Protein AF-A0A497R9N5-F1 (afdb_monomer_lite)

pLDDT: mean 84.47, std 16.68, range [28.91, 97.56]

Foldseek 3Di:
DPPPPPQPDDDVVNLVVLLVDAWDWDDPDPQEIETPALSNVSNCVSQFPDWDDDWEKEWEFDQDPPVRDGDQKTKIKTWIFTAHCPPPVDRDTGIYIYIAMGPPPRCRSVSVNSNVVSCVVVVHHYDYDYPVVVVVVVVPVPD

Structure (mmCIF, N/CA/C/O backbone):
data_AF-A0A497R9N5-F1
#
_entry.id   AF-A0A497R9N5-F1
#
loop_
_atom_site.group_PDB
_atom_site.id
_atom_site.type_symbol
_atom_site.label_atom_id
_atom_site.label_alt_id
_atom_site.label_comp_id
_atom_site.label_asym_id
_atom_site.label_entity_id
_atom_site.label_seq_id
_atom_site.pdbx_PDB_ins_code
_atom_site.Cartn_x
_atom_site.Cartn_y
_atom_site.Cartn_z
_atom_site.occupancy
_atom_site.B_iso_or_equiv
_atom_site.auth_seq_id
_atom_site.auth_comp_id
_atom_site.auth_asym_id
_atom_site.auth_atom_id
_atom_site.pdbx_PDB_model_num
ATOM 1 N N . MET A 1 1 ? 14.690 -12.138 -23.901 1.00 28.91 1 MET A N 1
ATOM 2 C CA . MET A 1 1 ? 15.086 -12.829 -22.662 1.00 28.91 1 MET A CA 1
ATOM 3 C C . MET A 1 1 ? 14.424 -12.076 -21.536 1.00 28.91 1 MET A C 1
ATOM 5 O O . MET A 1 1 ? 14.724 -10.904 -21.372 1.00 28.91 1 MET A O 1
ATOM 9 N N . VAL A 1 2 ? 13.439 -12.695 -20.888 1.00 30.77 2 VAL A N 1
ATOM 10 C CA . VAL A 1 2 ? 12.855 -12.171 -19.650 1.00 30.77 2 VAL A CA 1
ATOM 11 C C . VAL A 1 2 ? 13.970 -12.312 -18.623 1.00 30.77 2 VAL A C 1
ATOM 13 O O . VAL A 1 2 ? 14.415 -13.434 -18.394 1.00 30.77 2 VAL A O 1
ATOM 16 N N . GLY A 1 3 ? 14.530 -11.191 -18.168 1.00 32.88 3 GLY A N 1
ATOM 17 C CA . GLY A 1 3 ? 15.647 -11.198 -17.228 1.00 32.88 3 GLY A CA 1
ATOM 18 C C . GLY A 1 3 ? 15.284 -12.042 -16.014 1.00 32.88 3 GLY A C 1
ATOM 19 O O . GLY A 1 3 ? 14.171 -11.929 -15.501 1.00 32.88 3 GLY A O 1
ATOM 20 N N . GLU A 1 4 ? 16.196 -12.923 -15.612 1.00 31.70 4 GLU A N 1
ATOM 21 C CA . GLU A 1 4 ? 16.089 -13.671 -14.366 1.00 31.70 4 GLU A CA 1
ATOM 22 C C . GLU A 1 4 ? 15.926 -12.658 -13.232 1.00 31.70 4 GLU A C 1
ATOM 24 O O . GLU A 1 4 ? 16.861 -11.952 -12.858 1.00 31.70 4 GLU A O 1
ATOM 29 N N . VAL A 1 5 ? 14.697 -12.514 -12.739 1.00 42.09 5 VAL A N 1
ATOM 30 C CA . VAL A 1 5 ? 14.439 -11.766 -11.518 1.00 42.09 5 VAL A CA 1
ATOM 31 C C . VAL A 1 5 ? 14.960 -12.665 -10.409 1.00 42.09 5 VAL A C 1
ATOM 33 O O . VAL A 1 5 ? 14.312 -13.654 -10.070 1.00 42.09 5 VAL A O 1
ATOM 36 N N . GLU A 1 6 ? 16.148 -12.371 -9.880 1.00 42.03 6 GLU A N 1
ATOM 37 C CA . GLU A 1 6 ? 16.559 -12.933 -8.597 1.00 42.03 6 GLU A CA 1
ATOM 38 C C . GLU A 1 6 ? 15.441 -12.616 -7.603 1.00 42.03 6 GLU A C 1
ATOM 40 O O . GLU A 1 6 ? 15.167 -11.452 -7.290 1.00 42.03 6 GLU A O 1
ATOM 45 N N . TYR A 1 7 ? 14.728 -13.655 -7.171 1.00 50.06 7 TYR A N 1
ATOM 46 C CA . TYR A 1 7 ? 13.725 -13.536 -6.130 1.00 50.06 7 TYR A CA 1
ATOM 47 C C . TYR A 1 7 ? 14.462 -13.136 -4.859 1.00 50.06 7 TYR A C 1
ATOM 49 O O . TYR A 1 7 ? 15.023 -13.979 -4.158 1.00 50.06 7 TYR A O 1
ATOM 57 N N . ILE A 1 8 ? 14.502 -11.832 -4.582 1.00 64.19 8 ILE A N 1
ATOM 58 C CA . ILE A 1 8 ? 15.020 -11.337 -3.316 1.00 64.19 8 ILE A CA 1
ATOM 59 C C . ILE A 1 8 ? 14.174 -11.995 -2.229 1.00 64.19 8 ILE A C 1
ATOM 61 O O . ILE A 1 8 ? 12.961 -11.792 -2.158 1.00 64.19 8 ILE A O 1
ATOM 65 N N . THR A 1 9 ? 14.811 -12.845 -1.431 1.00 70.56 9 THR A N 1
ATOM 66 C CA . THR A 1 9 ? 14.130 -13.579 -0.370 1.00 70.56 9 THR A CA 1
ATOM 67 C C . THR A 1 9 ? 13.947 -12.633 0.806 1.00 70.56 9 THR A C 1
ATOM 69 O O . THR A 1 9 ? 14.923 -12.141 1.364 1.00 70.56 9 THR A O 1
ATOM 72 N N . VAL A 1 10 ? 12.693 -12.352 1.154 1.00 79.31 10 VAL A N 1
ATOM 73 C CA . VAL A 1 10 ? 12.337 -11.652 2.390 1.00 79.31 10 VAL A CA 1
ATOM 74 C C . VAL A 1 10 ? 12.041 -12.703 3.447 1.00 79.31 10 VAL A C 1
ATOM 76 O O . VAL A 1 10 ? 11.198 -13.579 3.228 1.00 79.31 10 VAL A O 1
ATOM 79 N N . HIS A 1 11 ? 12.737 -12.627 4.577 1.00 86.88 11 HIS A N 1
ATOM 80 C CA . HIS A 1 11 ? 12.540 -13.553 5.684 1.00 86.88 11 HIS A CA 1
ATOM 81 C C . HIS A 1 11 ? 11.350 -13.115 6.547 1.00 86.88 11 HIS A C 1
ATOM 83 O O . HIS A 1 11 ? 10.962 -11.945 6.562 1.00 86.88 11 HIS A O 1
ATOM 89 N N . GLU A 1 12 ? 10.737 -14.047 7.282 1.00 88.62 12 GLU A N 1
ATOM 90 C CA . GLU A 1 12 ? 9.627 -13.698 8.180 1.00 88.62 12 GLU A CA 1
ATOM 91 C C . GLU A 1 12 ? 10.065 -12.712 9.268 1.00 88.62 12 GLU A C 1
ATOM 93 O O . GLU A 1 12 ? 9.278 -11.865 9.689 1.00 88.62 12 GLU A O 1
ATOM 98 N N . GLU A 1 13 ? 11.322 -12.792 9.703 1.00 90.44 13 GLU A N 1
ATOM 99 C CA . GLU A 1 13 ? 11.927 -11.874 10.663 1.00 90.44 13 GLU A CA 1
ATOM 100 C C . GLU A 1 13 ? 11.867 -10.420 10.174 1.00 90.44 13 GLU A C 1
ATOM 102 O O . GLU A 1 13 ? 11.462 -9.548 10.944 1.00 90.44 13 GLU A O 1
ATOM 107 N N . ASP A 1 14 ? 12.147 -10.162 8.890 1.00 88.25 14 ASP A N 1
ATOM 108 C CA . ASP A 1 14 ? 12.064 -8.819 8.294 1.00 88.25 14 ASP A CA 1
ATOM 109 C C . ASP A 1 14 ? 10.639 -8.248 8.386 1.00 88.25 14 ASP A C 1
ATOM 111 O O . ASP A 1 14 ? 10.428 -7.058 8.655 1.00 88.25 14 ASP A O 1
ATOM 115 N N . VAL A 1 15 ? 9.636 -9.108 8.175 1.00 91.50 15 VAL A N 1
ATOM 116 C CA . VAL A 1 15 ? 8.221 -8.737 8.284 1.00 91.50 15 VAL A CA 1
ATOM 117 C C . VAL A 1 15 ? 7.846 -8.472 9.741 1.00 91.50 15 VAL A C 1
ATOM 119 O O . VAL A 1 15 ? 7.174 -7.482 10.035 1.00 91.50 15 VAL A O 1
ATOM 122 N N . ARG A 1 16 ? 8.304 -9.312 10.677 1.00 91.38 16 ARG A N 1
ATOM 123 C CA . ARG A 1 16 ? 8.050 -9.128 12.115 1.00 91.38 16 ARG A CA 1
ATOM 124 C C . ARG A 1 16 ? 8.665 -7.833 12.633 1.00 91.38 16 ARG A C 1
ATOM 126 O O . ARG A 1 16 ? 8.012 -7.109 13.384 1.00 91.38 16 ARG A O 1
ATOM 133 N N . GLU A 1 17 ? 9.878 -7.498 12.203 1.00 92.81 17 GLU A N 1
ATOM 134 C CA . GLU A 1 17 ? 10.498 -6.207 12.508 1.00 92.81 17 GLU A CA 1
ATOM 135 C C . GLU A 1 17 ? 9.656 -5.039 11.981 1.00 92.81 17 GLU A C 1
ATOM 137 O O . GLU A 1 17 ? 9.404 -4.070 12.707 1.00 92.81 17 GLU A O 1
ATOM 142 N N . ALA A 1 18 ? 9.151 -5.148 10.747 1.00 93.56 18 ALA A N 1
ATOM 143 C CA . ALA A 1 18 ? 8.255 -4.149 10.179 1.00 93.56 18 ALA A CA 1
ATOM 144 C C . ALA A 1 18 ? 6.951 -4.017 10.988 1.00 93.56 18 ALA A C 1
ATOM 146 O O . ALA A 1 18 ? 6.549 -2.898 11.295 1.00 93.56 18 ALA A O 1
ATOM 147 N N . PHE A 1 19 ? 6.326 -5.119 11.418 1.00 94.81 19 PHE A N 1
ATOM 148 C CA . PHE A 1 19 ? 5.119 -5.092 12.259 1.00 94.81 19 PHE A CA 1
ATOM 149 C C . PHE A 1 19 ? 5.326 -4.376 13.604 1.00 94.81 19 PHE A C 1
ATOM 151 O O . PHE A 1 19 ? 4.415 -3.713 14.120 1.00 94.81 19 PHE A O 1
ATOM 158 N N . MET A 1 20 ? 6.520 -4.487 14.192 1.00 93.50 20 MET A N 1
ATOM 159 C CA . MET A 1 20 ? 6.827 -3.870 15.486 1.00 93.50 20 MET A CA 1
ATOM 160 C C . MET A 1 20 ? 7.047 -2.358 15.387 1.00 93.50 20 MET A C 1
ATOM 162 O O . MET A 1 20 ? 6.624 -1.625 16.286 1.00 93.50 20 MET A O 1
ATOM 166 N N . ARG A 1 21 ? 7.642 -1.881 14.289 1.00 93.88 21 ARG A N 1
ATOM 167 C CA . ARG A 1 21 ? 7.982 -0.468 14.059 1.00 93.88 21 ARG A CA 1
ATOM 168 C C . ARG A 1 21 ? 6.764 0.457 14.169 1.00 93.88 21 ARG A C 1
ATOM 170 O O . ARG A 1 21 ? 5.669 0.063 13.796 1.00 93.88 21 ARG A O 1
ATOM 177 N N . MET A 1 22 ? 6.939 1.698 14.628 1.00 94.56 22 MET A N 1
ATOM 178 C CA . MET A 1 22 ? 5.899 2.734 14.521 1.00 94.56 22 MET A CA 1
ATOM 179 C C . MET A 1 22 ? 5.845 3.279 13.083 1.00 94.56 22 MET A C 1
ATOM 181 O O . MET A 1 22 ? 6.893 3.715 12.599 1.00 94.56 22 MET A O 1
ATOM 185 N N . PRO A 1 23 ? 4.692 3.254 12.392 1.00 95.75 23 PRO A N 1
ATOM 186 C CA . PRO A 1 23 ? 4.632 3.689 11.005 1.00 95.75 23 PRO A CA 1
ATOM 187 C C . PRO A 1 23 ? 4.644 5.213 10.894 1.00 95.75 23 PRO A C 1
ATOM 189 O O . PRO A 1 23 ? 4.015 5.917 11.686 1.00 95.75 23 PRO A O 1
ATOM 192 N N . GLU A 1 24 ? 5.294 5.717 9.849 1.00 95.19 24 GLU A N 1
ATOM 193 C CA . GLU A 1 24 ? 5.160 7.106 9.417 1.00 95.19 24 GLU A CA 1
ATOM 194 C C . GLU A 1 24 ? 4.250 7.211 8.186 1.00 95.19 24 GLU A C 1
ATOM 196 O O . GLU A 1 24 ? 4.609 6.798 7.078 1.00 95.19 24 GLU A O 1
ATOM 201 N N . VAL A 1 25 ? 3.074 7.815 8.375 1.00 94.56 25 VAL A N 1
ATOM 202 C CA . VAL A 1 25 ? 2.087 8.059 7.314 1.00 94.56 25 VAL A CA 1
ATOM 203 C C . VAL A 1 25 ? 1.821 9.551 7.139 1.00 94.56 25 VAL A C 1
ATOM 205 O O . VAL A 1 25 ? 1.765 10.314 8.102 1.00 94.56 25 VAL A O 1
ATOM 208 N N . ILE A 1 26 ? 1.658 9.981 5.892 1.00 94.88 26 ILE A N 1
A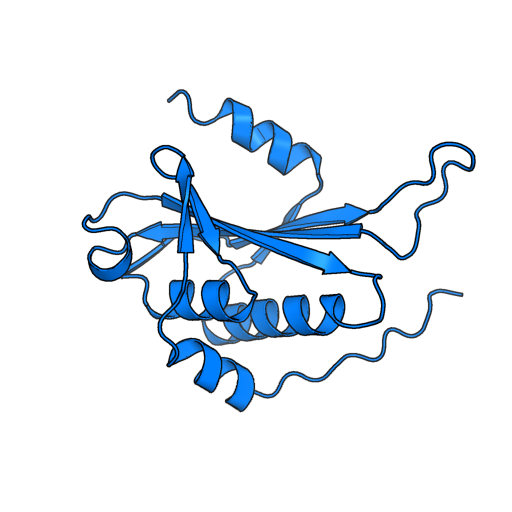TOM 209 C CA . ILE A 1 26 ? 1.398 11.372 5.515 1.00 94.88 26 ILE A CA 1
ATOM 210 C C . ILE A 1 26 ? -0.059 11.485 5.081 1.00 94.88 26 ILE A C 1
ATOM 212 O O . ILE A 1 26 ? -0.481 10.775 4.172 1.00 94.88 26 ILE A O 1
ATOM 216 N N . LYS A 1 27 ? -0.829 12.394 5.685 1.00 93.06 27 LYS A N 1
ATOM 217 C CA . LYS A 1 27 ? -2.178 12.718 5.203 1.00 93.06 27 LYS A CA 1
ATOM 218 C C . LYS A 1 27 ? -2.075 13.527 3.908 1.00 93.06 27 LYS A C 1
ATOM 220 O O . LYS A 1 27 ? -1.488 14.605 3.913 1.00 93.06 27 LYS A O 1
ATOM 225 N N . ILE A 1 28 ? -2.643 13.011 2.820 1.00 91.62 28 ILE A N 1
ATOM 226 C CA . ILE A 1 28 ? -2.620 13.644 1.486 1.00 91.62 28 ILE A CA 1
ATOM 227 C C . ILE A 1 28 ? -4.013 14.055 0.990 1.00 91.62 28 ILE A C 1
ATOM 229 O O . ILE A 1 28 ? -4.128 14.794 0.019 1.00 91.62 28 ILE A O 1
ATOM 233 N N . GLY A 1 29 ? -5.067 13.605 1.670 1.00 87.88 29 GLY A N 1
ATOM 234 C CA . GLY A 1 29 ? -6.461 13.928 1.373 1.00 87.88 29 GLY A CA 1
ATOM 235 C C . GLY A 1 29 ? -7.331 13.792 2.620 1.00 87.88 29 GLY A C 1
ATOM 236 O O . GLY A 1 29 ? -6.828 13.510 3.711 1.00 87.88 29 GLY A O 1
ATOM 237 N N . LYS A 1 30 ? -8.650 13.988 2.489 1.00 85.50 30 LYS A N 1
ATOM 238 C CA . LYS A 1 30 ? -9.576 13.947 3.637 1.00 85.50 30 LYS A CA 1
ATOM 239 C C . LYS A 1 30 ? -9.503 12.605 4.375 1.00 85.50 30 LYS A C 1
ATOM 241 O O . LYS A 1 30 ? -9.379 12.607 5.601 1.00 85.50 30 LYS A O 1
ATOM 246 N N . ARG A 1 31 ? -9.517 11.499 3.623 1.00 89.56 31 ARG A N 1
ATOM 247 C CA . ARG A 1 31 ? -9.467 10.107 4.105 1.00 89.56 31 ARG A CA 1
ATOM 248 C C . ARG A 1 31 ? -8.366 9.309 3.403 1.00 89.56 31 ARG A C 1
ATOM 250 O O . ARG A 1 31 ? -8.490 8.107 3.199 1.00 89.56 31 ARG A O 1
ATOM 257 N N . THR A 1 32 ? -7.283 9.988 3.043 1.00 92.19 32 THR A N 1
ATOM 258 C CA . THR A 1 32 ? -6.256 9.454 2.147 1.00 92.19 32 THR A CA 1
ATOM 259 C C . THR A 1 32 ? -4.887 9.687 2.767 1.00 92.19 32 THR A C 1
ATOM 261 O O . THR A 1 32 ? -4.517 10.827 3.071 1.00 92.19 32 THR A O 1
ATOM 264 N N . TYR A 1 33 ? -4.140 8.607 2.963 1.00 94.31 33 TYR A N 1
ATOM 265 C CA . TYR A 1 33 ? -2.838 8.596 3.617 1.00 94.31 33 TYR A CA 1
ATOM 266 C C . TYR A 1 33 ? -1.808 7.889 2.741 1.00 94.31 33 TYR A C 1
ATOM 268 O O . TYR A 1 33 ? -2.132 6.960 2.008 1.00 94.31 33 TYR A O 1
ATOM 276 N N . LEU A 1 34 ? -0.554 8.315 2.840 1.00 95.25 34 LEU A N 1
ATOM 277 C CA . LEU A 1 34 ? 0.583 7.743 2.130 1.00 95.25 34 LEU A CA 1
ATOM 278 C C . LEU A 1 34 ? 1.606 7.214 3.139 1.00 95.25 34 LEU A C 1
ATOM 280 O O . LEU A 1 34 ? 2.118 7.981 3.955 1.00 95.25 34 LEU A O 1
ATOM 284 N N . ALA A 1 35 ? 1.927 5.926 3.071 1.00 96.44 35 ALA A N 1
ATOM 285 C CA . ALA A 1 35 ? 3.065 5.344 3.769 1.00 96.44 35 ALA A CA 1
ATOM 286 C C . ALA A 1 35 ? 4.369 5.772 3.084 1.00 96.44 35 ALA A C 1
ATOM 288 O O . ALA A 1 35 ? 4.499 5.660 1.862 1.00 96.44 35 ALA A O 1
ATOM 289 N N . LYS A 1 36 ? 5.345 6.252 3.866 1.00 93.31 36 LYS A N 1
ATOM 290 C CA . LYS A 1 36 ? 6.629 6.721 3.318 1.00 93.31 36 LYS A CA 1
ATOM 291 C C . LYS A 1 36 ? 7.488 5.585 2.766 1.00 93.31 36 LYS A C 1
ATOM 293 O O . LYS A 1 36 ? 8.197 5.781 1.783 1.00 93.31 36 LYS A O 1
ATOM 298 N N . THR A 1 37 ? 7.438 4.415 3.397 1.00 94.06 37 THR A N 1
ATOM 299 C CA . THR A 1 37 ? 8.212 3.227 3.012 1.00 94.06 37 THR A CA 1
ATOM 300 C C . THR A 1 37 ? 7.340 1.971 2.997 1.00 94.06 37 THR A C 1
ATOM 302 O O . THR A 1 37 ? 6.260 1.945 3.591 1.00 94.06 37 THR A O 1
ATOM 305 N N . ALA A 1 38 ? 7.837 0.892 2.382 1.00 94.25 38 ALA A N 1
ATOM 306 C CA . ALA A 1 38 ? 7.180 -0.415 2.428 1.00 94.25 38 ALA A CA 1
ATOM 307 C C . ALA A 1 38 ? 6.975 -0.906 3.873 1.00 94.25 38 ALA A C 1
ATOM 309 O O . ALA A 1 38 ? 5.923 -1.444 4.211 1.00 94.25 38 ALA A O 1
ATOM 310 N N . ARG A 1 39 ? 7.949 -0.645 4.757 1.00 95.69 39 ARG A N 1
ATOM 311 C CA . ARG A 1 39 ? 7.855 -0.975 6.188 1.00 95.69 39 ARG A CA 1
ATOM 312 C C . ARG A 1 39 ? 6.757 -0.183 6.894 1.00 95.69 39 ARG A C 1
ATOM 314 O O . ARG A 1 39 ? 6.061 -0.753 7.725 1.00 95.69 39 ARG A O 1
ATOM 321 N N . ASP A 1 40 ? 6.571 1.094 6.557 1.00 96.94 40 ASP A N 1
ATOM 322 C CA . ASP A 1 40 ? 5.485 1.904 7.128 1.00 96.94 40 ASP A CA 1
ATOM 323 C C . ASP A 1 40 ? 4.115 1.393 6.679 1.00 96.94 40 ASP A C 1
ATOM 325 O O . ASP A 1 40 ? 3.180 1.366 7.478 1.00 96.94 40 ASP A O 1
ATOM 329 N N . PHE A 1 41 ? 3.996 0.933 5.429 1.00 97.31 41 PHE A N 1
ATOM 330 C CA . PHE A 1 41 ? 2.766 0.322 4.930 1.00 97.31 41 PHE A CA 1
ATOM 331 C C . PHE A 1 41 ? 2.443 -0.964 5.701 1.00 97.31 41 PHE A C 1
ATOM 333 O O . PHE A 1 41 ? 1.367 -1.084 6.280 1.00 97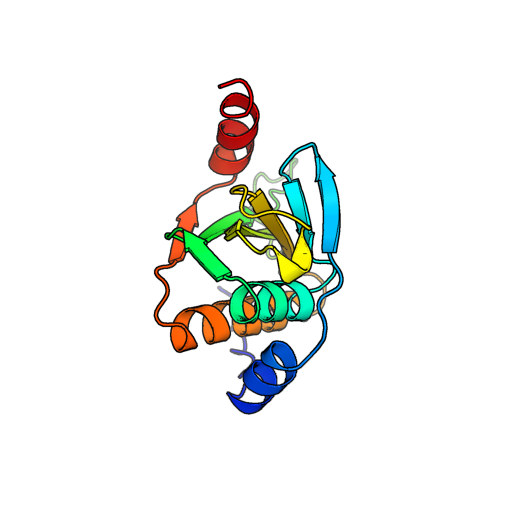.31 41 PHE A O 1
ATOM 340 N N . VAL A 1 42 ? 3.412 -1.880 5.788 1.00 97.44 42 VAL A N 1
ATOM 341 C CA . VAL A 1 42 ? 3.302 -3.154 6.519 1.00 97.44 42 VAL A CA 1
ATOM 342 C C . VAL A 1 42 ? 2.977 -2.939 8.000 1.00 97.44 42 VAL A C 1
ATOM 344 O O . VAL A 1 42 ? 2.055 -3.553 8.536 1.00 97.44 42 VAL A O 1
ATOM 347 N N . SER A 1 43 ? 3.691 -2.026 8.657 1.00 97.31 43 SER A N 1
ATOM 348 C CA . SER A 1 43 ? 3.440 -1.656 10.049 1.00 97.31 43 SER A CA 1
ATOM 349 C C . SER A 1 43 ? 2.030 -1.089 10.247 1.00 97.31 43 SER A C 1
ATOM 351 O O . SER A 1 43 ? 1.329 -1.455 11.192 1.00 97.31 43 SER A O 1
ATOM 353 N N . THR A 1 44 ? 1.580 -0.226 9.331 1.00 97.56 44 THR A N 1
ATOM 354 C CA . THR A 1 44 ? 0.232 0.353 9.384 1.00 97.56 44 THR A CA 1
ATOM 355 C C . THR A 1 44 ? -0.840 -0.728 9.289 1.00 97.56 44 THR A C 1
ATOM 357 O O . THR A 1 44 ? -1.799 -0.678 10.059 1.00 97.56 44 THR A O 1
ATOM 360 N N . LEU A 1 45 ? -0.675 -1.728 8.411 1.00 96.94 45 LEU A N 1
ATOM 361 C CA . LEU A 1 45 ? -1.589 -2.876 8.343 1.00 96.94 45 LEU A CA 1
ATOM 362 C C . LEU A 1 45 ? -1.657 -3.596 9.694 1.00 96.94 45 LEU A C 1
ATOM 364 O O . LEU A 1 45 ? -2.736 -3.720 10.268 1.00 96.94 45 LEU A O 1
ATOM 368 N N . ALA A 1 46 ? -0.508 -3.979 10.251 1.00 95.75 46 ALA A N 1
ATOM 369 C CA . ALA A 1 46 ? -0.441 -4.718 11.512 1.00 95.75 46 ALA A CA 1
ATOM 370 C C . ALA A 1 46 ? -1.016 -3.955 12.719 1.00 95.75 46 ALA A C 1
ATOM 372 O O . ALA A 1 46 ? -1.470 -4.570 13.682 1.00 95.75 46 ALA A O 1
ATOM 373 N N . LYS A 1 47 ? -0.994 -2.617 12.686 1.00 95.19 47 LYS A N 1
ATOM 374 C CA . LYS A 1 47 ? -1.512 -1.750 13.758 1.00 95.19 47 LYS A CA 1
ATOM 375 C C . LYS A 1 47 ? -2.899 -1.165 13.468 1.00 95.19 47 LYS A C 1
ATOM 377 O O . LYS A 1 47 ? -3.384 -0.319 14.227 1.00 95.19 47 LYS A O 1
ATOM 382 N N . SER A 1 48 ? -3.540 -1.571 12.377 1.00 95.12 48 SER A N 1
ATOM 383 C CA . SER A 1 48 ? -4.906 -1.150 12.067 1.00 95.12 48 SER A CA 1
ATOM 384 C C . SER A 1 48 ? -5.915 -1.899 12.932 1.00 95.12 48 SER A C 1
ATOM 386 O O . SER A 1 48 ? -5.743 -3.077 13.228 1.00 95.12 48 SER A O 1
ATOM 388 N N . ASN A 1 49 ? -6.994 -1.225 13.339 1.00 94.94 49 ASN A N 1
ATOM 389 C CA . ASN A 1 49 ? -8.087 -1.888 14.053 1.00 94.94 49 ASN A CA 1
ATOM 390 C C . ASN A 1 49 ? -8.897 -2.782 13.112 1.00 94.94 49 ASN A C 1
ATOM 392 O O . ASN A 1 49 ? -9.401 -3.827 13.517 1.00 94.94 49 ASN A O 1
ATOM 396 N N . THR A 1 50 ? -9.061 -2.355 11.862 1.00 95.88 50 THR A N 1
ATOM 397 C CA . THR A 1 50 ? -9.763 -3.119 10.834 1.00 95.88 50 THR A CA 1
ATOM 398 C C . THR A 1 50 ? -9.079 -2.902 9.497 1.00 95.88 50 THR A C 1
ATOM 400 O O . THR A 1 50 ? -8.709 -1.778 9.158 1.00 95.88 50 THR A O 1
ATOM 403 N N . ILE A 1 51 ? -8.940 -3.986 8.741 1.00 96.56 51 ILE A N 1
ATOM 404 C CA . ILE A 1 51 ? -8.505 -3.982 7.348 1.00 96.56 51 ILE A CA 1
ATOM 405 C C . ILE A 1 51 ? -9.694 -4.458 6.520 1.00 96.56 51 ILE A C 1
ATOM 407 O O . ILE A 1 51 ? -10.281 -5.497 6.813 1.00 96.56 51 ILE A O 1
ATOM 411 N N . PHE A 1 52 ? -10.075 -3.679 5.513 1.00 95.81 52 PHE A N 1
ATOM 412 C CA . PHE A 1 52 ? -11.192 -3.980 4.627 1.00 95.81 52 PHE A CA 1
ATOM 413 C C . PHE A 1 52 ? -10.641 -4.599 3.334 1.00 95.81 52 PHE A C 1
ATOM 415 O O . PHE A 1 52 ? -10.098 -3.855 2.512 1.00 95.81 52 PHE A O 1
ATOM 422 N N . PRO A 1 53 ? -10.747 -5.927 3.143 1.00 93.75 53 PRO A N 1
ATOM 423 C CA . PRO A 1 53 ? -10.233 -6.585 1.948 1.00 93.75 53 PRO A CA 1
ATOM 424 C C . PRO A 1 53 ? -11.022 -6.199 0.680 1.00 93.75 53 PRO A C 1
ATOM 426 O O . PRO A 1 53 ? -12.190 -5.805 0.779 1.00 93.75 53 PRO A O 1
ATOM 429 N N . PRO A 1 54 ? -10.421 -6.368 -0.513 1.00 95.44 54 PRO A N 1
ATOM 430 C CA . PRO A 1 54 ? -9.048 -6.829 -0.752 1.00 95.44 54 PRO A CA 1
ATOM 431 C C . PRO A 1 54 ? -8.002 -5.712 -0.608 1.00 95.44 54 PRO A C 1
ATOM 433 O O . PRO A 1 54 ? -8.331 -4.528 -0.619 1.00 95.44 54 PRO A O 1
ATOM 436 N N . ILE A 1 55 ? -6.727 -6.094 -0.507 1.00 96.19 55 ILE A N 1
ATOM 437 C CA . ILE A 1 55 ? -5.606 -5.175 -0.739 1.00 96.19 55 ILE A CA 1
ATOM 438 C C . ILE A 1 55 ? -5.371 -5.095 -2.248 1.00 96.19 55 ILE A C 1
ATOM 440 O O . ILE A 1 55 ? -5.241 -6.122 -2.913 1.00 96.19 55 ILE A O 1
ATOM 444 N N . TRP A 1 56 ? -5.297 -3.892 -2.812 1.00 95.62 56 TRP A N 1
ATOM 445 C CA . TRP A 1 56 ? -5.053 -3.733 -4.248 1.00 95.62 56 TRP A CA 1
ATOM 446 C C . TRP A 1 56 ? -3.570 -3.543 -4.534 1.00 95.62 56 TRP A C 1
ATOM 448 O O . TRP A 1 56 ? -2.925 -2.697 -3.917 1.00 95.62 56 TRP A O 1
ATOM 458 N N . LYS A 1 57 ? -3.056 -4.280 -5.523 1.00 94.25 57 LYS A N 1
ATOM 459 C CA . LYS A 1 57 ? -1.754 -4.048 -6.156 1.00 94.25 57 LYS A CA 1
ATOM 460 C C . LYS A 1 57 ? -1.978 -3.511 -7.563 1.00 94.25 57 LYS A C 1
ATOM 462 O O . LYS A 1 57 ? -2.462 -4.232 -8.432 1.00 94.25 57 LYS A O 1
ATOM 467 N N . VAL A 1 58 ? -1.603 -2.264 -7.814 1.00 91.81 58 VAL A N 1
ATOM 468 C CA . VAL A 1 58 ? -1.656 -1.672 -9.153 1.00 91.81 58 VAL A CA 1
ATOM 469 C C . VAL A 1 58 ? -0.270 -1.666 -9.769 1.00 91.81 58 VAL A C 1
ATOM 471 O O . VAL A 1 58 ? 0.648 -1.072 -9.208 1.00 91.81 58 VAL A O 1
ATOM 474 N N . VAL A 1 59 ? -0.127 -2.290 -10.937 1.00 87.56 59 VAL A N 1
ATOM 475 C CA . VAL A 1 59 ? 1.140 -2.335 -11.678 1.00 87.56 59 VAL A CA 1
ATOM 476 C C . VAL A 1 59 ? 1.068 -1.377 -12.861 1.00 87.56 59 VAL A C 1
ATOM 478 O O . VAL A 1 59 ? 0.182 -1.488 -13.710 1.00 87.56 59 VAL A O 1
ATOM 481 N N . ILE A 1 60 ? 2.016 -0.442 -12.930 1.00 87.69 60 ILE A N 1
ATOM 482 C CA . ILE A 1 60 ? 2.136 0.530 -14.020 1.00 87.69 60 ILE A CA 1
ATOM 483 C C . ILE A 1 60 ? 3.510 0.376 -14.671 1.00 87.69 60 ILE A C 1
ATOM 485 O O . ILE A 1 60 ? 4.497 0.892 -14.136 1.00 87.69 60 ILE A O 1
ATOM 489 N N . PRO A 1 61 ? 3.605 -0.340 -15.802 1.00 84.62 61 PRO A N 1
ATOM 490 C CA . PRO A 1 61 ? 4.841 -0.399 -16.564 1.00 84.62 61 PRO A CA 1
ATOM 491 C C . PRO A 1 61 ? 5.151 0.951 -17.197 1.00 84.62 61 PRO A C 1
ATOM 493 O O . PRO A 1 61 ? 4.257 1.670 -17.650 1.00 84.62 61 PRO A O 1
ATOM 496 N N . HIS A 1 62 ? 6.433 1.288 -17.274 1.00 84.25 62 HIS A N 1
ATOM 497 C CA . HIS A 1 62 ? 6.870 2.400 -18.095 1.00 84.25 62 HIS A CA 1
ATOM 498 C C . HIS A 1 62 ? 6.883 1.967 -19.563 1.00 84.25 62 HIS A C 1
ATOM 500 O O . HIS A 1 62 ? 7.503 0.969 -19.929 1.00 84.25 62 HIS A O 1
ATOM 506 N N . ILE A 1 63 ? 6.199 2.728 -20.414 1.00 85.00 63 ILE A N 1
ATOM 507 C CA . ILE A 1 63 ? 6.190 2.508 -21.859 1.00 85.00 63 ILE A CA 1
ATOM 508 C C . ILE A 1 63 ? 7.036 3.602 -22.491 1.00 85.00 63 ILE A C 1
ATOM 510 O O . ILE A 1 63 ? 6.753 4.789 -22.320 1.00 85.00 63 ILE A O 1
ATOM 514 N N . ASN A 1 64 ? 8.058 3.205 -23.247 1.00 85.31 64 ASN A N 1
ATOM 515 C CA . ASN A 1 64 ? 8.857 4.157 -24.000 1.00 85.31 64 ASN A CA 1
ATOM 516 C C . ASN A 1 64 ? 7.974 4.794 -25.101 1.00 85.31 64 ASN A C 1
ATOM 518 O O . ASN A 1 64 ? 7.429 4.069 -25.943 1.00 85.31 64 ASN A O 1
ATOM 522 N N . PRO A 1 65 ? 7.810 6.129 -25.122 1.00 89.00 65 PRO A N 1
ATOM 523 C CA . PRO A 1 65 ? 6.840 6.787 -25.995 1.00 89.00 65 PRO A CA 1
ATOM 524 C C . PRO A 1 65 ? 7.205 6.711 -27.482 1.00 89.00 65 PRO A C 1
ATOM 526 O O . PRO A 1 65 ? 6.295 6.733 -28.314 1.00 89.00 65 PRO A O 1
ATOM 529 N N . GLU A 1 66 ? 8.492 6.590 -27.812 1.00 93.06 66 GLU A N 1
ATOM 530 C CA . GLU A 1 66 ? 9.001 6.532 -29.187 1.00 93.06 66 GLU A CA 1
ATOM 531 C C . GLU A 1 66 ? 8.917 5.114 -29.750 1.00 93.06 66 GLU A C 1
ATOM 533 O O . GLU A 1 66 ? 8.394 4.891 -30.839 1.00 93.06 66 GLU A O 1
ATOM 538 N N . THR A 1 67 ? 9.389 4.132 -28.982 1.00 92.38 67 THR A N 1
ATOM 539 C CA . THR A 1 67 ? 9.487 2.735 -29.435 1.00 92.38 67 THR A CA 1
ATOM 540 C C . THR A 1 67 ? 8.234 1.912 -29.145 1.00 92.38 67 THR A C 1
ATOM 542 O O . THR A 1 67 ? 8.119 0.793 -29.641 1.00 92.38 67 THR A O 1
ATOM 545 N N . LYS A 1 68 ? 7.313 2.437 -28.322 1.00 89.44 68 LYS A N 1
ATOM 546 C CA . LYS A 1 68 ? 6.119 1.744 -27.801 1.00 89.44 68 LYS A CA 1
ATOM 547 C C . LYS A 1 68 ? 6.425 0.441 -27.055 1.00 89.44 68 LYS A C 1
ATOM 549 O O . LYS A 1 68 ? 5.531 -0.375 -26.847 1.00 89.44 68 LYS A O 1
ATOM 554 N N . LYS A 1 69 ? 7.676 0.235 -26.637 1.00 87.56 69 LYS A N 1
ATOM 555 C CA . LYS A 1 69 ? 8.091 -0.949 -25.882 1.00 87.56 69 LYS A CA 1
ATOM 556 C C . LYS A 1 69 ? 7.850 -0.749 -24.390 1.00 87.56 69 LYS A C 1
ATOM 558 O O . LYS A 1 69 ? 8.095 0.335 -23.856 1.00 87.56 69 LYS A O 1
ATOM 563 N N . ILE A 1 70 ? 7.392 -1.815 -23.737 1.00 82.25 70 ILE A N 1
ATOM 564 C CA . ILE A 1 70 ? 7.375 -1.919 -22.278 1.00 82.25 70 ILE A CA 1
ATOM 565 C C . ILE A 1 70 ? 8.827 -1.994 -21.811 1.00 82.25 70 ILE A C 1
ATOM 567 O O . ILE A 1 70 ? 9.607 -2.794 -22.327 1.00 82.25 70 ILE A O 1
ATOM 571 N N . MET A 1 71 ? 9.179 -1.117 -20.883 1.00 81.19 71 MET A N 1
ATOM 572 C CA . MET A 1 71 ? 10.496 -1.047 -20.271 1.00 81.19 71 MET A CA 1
ATOM 573 C C . MET A 1 71 ? 10.511 -1.901 -19.004 1.00 81.19 71 MET A C 1
ATOM 575 O O . MET A 1 71 ? 9.480 -2.072 -18.355 1.00 81.19 71 MET A O 1
ATOM 579 N N . ASP A 1 72 ? 11.694 -2.343 -18.588 1.00 74.19 72 ASP A N 1
ATOM 580 C CA . ASP A 1 72 ? 11.882 -3.108 -17.345 1.00 74.19 72 ASP A CA 1
ATOM 581 C C . ASP A 1 72 ? 11.765 -2.240 -16.075 1.00 74.19 72 ASP A C 1
ATOM 583 O O . ASP A 1 72 ? 12.174 -2.648 -14.990 1.00 74.19 72 ASP A O 1
ATOM 587 N N . ILE A 1 73 ? 11.215 -1.028 -16.203 1.00 78.81 73 ILE A N 1
ATOM 588 C CA . ILE A 1 73 ? 11.006 -0.069 -15.120 1.00 78.81 73 ILE A CA 1
ATOM 589 C C . ILE A 1 73 ? 9.523 0.284 -15.006 1.00 78.81 73 ILE A C 1
ATOM 591 O O . ILE A 1 73 ? 8.791 0.290 -15.996 1.00 78.81 73 ILE A O 1
ATOM 595 N N . GLY A 1 74 ? 9.073 0.627 -13.804 1.00 83.06 74 GLY A N 1
ATOM 596 C CA . GLY A 1 74 ? 7.687 1.010 -13.569 1.00 83.06 74 GLY A CA 1
ATOM 597 C C . GLY A 1 74 ? 7.393 1.337 -12.111 1.00 83.06 74 GLY A C 1
ATOM 598 O O . GLY A 1 74 ? 8.293 1.508 -11.287 1.00 83.06 74 GLY A O 1
ATOM 599 N N . ALA A 1 75 ? 6.107 1.437 -11.795 1.00 86.75 75 ALA A N 1
ATOM 600 C CA . ALA A 1 75 ? 5.618 1.686 -10.446 1.00 86.75 75 ALA A CA 1
ATOM 601 C C . ALA A 1 75 ? 4.638 0.596 -10.006 1.00 86.75 75 ALA A C 1
ATOM 603 O O . ALA A 1 75 ? 3.798 0.154 -10.791 1.00 86.75 75 ALA A O 1
ATOM 604 N N . ASN A 1 76 ? 4.736 0.214 -8.735 1.00 89.06 76 ASN A N 1
ATOM 605 C CA . ASN A 1 76 ? 3.751 -0.608 -8.046 1.00 89.06 76 ASN A CA 1
ATOM 606 C C . ASN A 1 76 ? 3.076 0.250 -6.981 1.00 89.06 76 ASN A C 1
ATOM 608 O O . ASN A 1 76 ? 3.753 0.892 -6.179 1.00 89.06 76 ASN A O 1
ATOM 612 N N . TYR A 1 77 ? 1.751 0.243 -6.953 1.00 92.25 77 TYR A N 1
ATOM 613 C CA . TYR A 1 77 ? 0.981 0.862 -5.885 1.00 92.25 77 TYR A CA 1
ATOM 614 C C . TYR A 1 77 ? 0.322 -0.228 -5.061 1.00 92.25 77 TYR A C 1
ATOM 616 O O . TYR A 1 77 ? -0.300 -1.124 -5.624 1.00 92.25 77 TYR A O 1
ATOM 624 N N . TYR A 1 78 ? 0.427 -0.121 -3.744 1.00 95.19 78 TYR A N 1
ATOM 625 C CA . TYR A 1 78 ? -0.349 -0.922 -2.809 1.00 95.19 78 TYR A CA 1
ATOM 626 C C . TYR A 1 78 ? -1.365 -0.018 -2.138 1.00 95.19 78 TYR A C 1
ATOM 628 O O . TYR A 1 78 ? -1.028 1.087 -1.707 1.00 95.19 78 TYR A O 1
ATOM 636 N N . ILE A 1 79 ? -2.612 -0.472 -2.092 1.00 96.19 79 ILE A N 1
ATOM 637 C CA . ILE A 1 79 ? -3.731 0.304 -1.571 1.00 96.19 79 ILE A CA 1
ATOM 638 C C . ILE A 1 79 ? -4.480 -0.574 -0.584 1.00 96.19 79 ILE A C 1
ATOM 640 O O . ILE A 1 79 ? -4.943 -1.658 -0.937 1.00 96.19 79 ILE A O 1
ATOM 644 N N . ALA A 1 80 ? -4.596 -0.098 0.647 1.00 97.12 80 ALA A N 1
ATOM 645 C CA . ALA A 1 80 ? -5.351 -0.752 1.699 1.00 97.12 80 ALA A CA 1
ATOM 646 C C . ALA A 1 80 ? -6.443 0.187 2.193 1.00 97.12 80 ALA A C 1
ATOM 648 O O . ALA A 1 80 ? -6.182 1.354 2.487 1.00 97.12 80 ALA A O 1
ATOM 649 N N . HIS A 1 81 ? -7.659 -0.326 2.334 1.00 96.19 81 HIS A N 1
ATOM 650 C CA . HIS A 1 81 ? -8.674 0.366 3.109 1.00 96.19 81 HIS A CA 1
ATOM 651 C C . HIS A 1 81 ? -8.612 -0.117 4.550 1.00 96.19 81 HIS A C 1
ATOM 653 O O . HIS A 1 81 ? -8.713 -1.315 4.805 1.00 96.19 81 HIS A O 1
ATOM 659 N N . ILE A 1 82 ? -8.467 0.809 5.491 1.00 96.69 82 ILE A N 1
ATOM 660 C CA . ILE A 1 82 ? -8.257 0.500 6.908 1.00 96.69 82 ILE A CA 1
ATOM 661 C C . ILE A 1 82 ? -9.005 1.486 7.801 1.00 96.69 82 ILE A C 1
ATOM 663 O O . ILE A 1 82 ? -9.400 2.561 7.356 1.00 96.69 82 ILE A O 1
ATOM 667 N N . SER A 1 83 ? -9.186 1.136 9.069 1.00 96.25 83 SER A N 1
ATOM 668 C CA . SER A 1 83 ? -9.556 2.084 10.122 1.00 96.25 83 SER A CA 1
ATOM 669 C C . SER A 1 83 ? -8.657 1.879 11.337 1.00 96.25 83 SER A C 1
ATOM 671 O O . SER A 1 83 ? -8.258 0.755 11.666 1.00 96.25 83 SER A O 1
ATOM 673 N N . SER A 1 84 ? -8.287 2.976 11.997 1.00 93.31 84 SER A N 1
ATOM 674 C CA . SER A 1 84 ? -7.458 2.920 13.197 1.00 93.31 84 SER A CA 1
ATOM 675 C C . SER A 1 84 ? -7.601 4.185 14.030 1.00 93.31 84 SER A C 1
ATOM 677 O O . SER A 1 84 ? -7.068 5.235 13.666 1.00 93.31 84 SER A O 1
ATOM 679 N N . LYS A 1 85 ? -8.223 4.063 15.208 1.00 90.31 85 LYS A N 1
ATOM 680 C CA . LYS A 1 85 ? -8.298 5.182 16.161 1.00 90.31 85 LYS A CA 1
ATOM 681 C C . LYS A 1 85 ? -6.915 5.586 16.648 1.00 90.31 85 LYS A C 1
ATOM 683 O O . LYS A 1 85 ? -6.672 6.757 16.920 1.00 90.31 85 LYS A O 1
ATOM 688 N N . TYR A 1 86 ? -6.013 4.615 16.745 1.00 88.38 86 TYR A N 1
ATOM 689 C CA . TYR A 1 86 ? -4.646 4.844 17.182 1.00 88.38 86 TYR A CA 1
ATOM 690 C C . TYR A 1 86 ? -3.830 5.638 16.153 1.00 88.38 86 TYR A C 1
ATOM 692 O O . TYR A 1 86 ? -3.128 6.569 16.532 1.00 88.38 86 TYR A O 1
ATOM 700 N N . LEU A 1 87 ? -3.940 5.299 14.864 1.00 90.75 87 LEU A N 1
ATOM 701 C CA . LEU A 1 87 ? -3.122 5.916 13.812 1.00 90.75 87 LEU A CA 1
ATOM 702 C C . LEU A 1 87 ? -3.752 7.179 13.210 1.00 90.75 87 LEU A C 1
ATOM 704 O O . LEU A 1 87 ? -3.023 8.075 12.790 1.00 90.75 87 LEU A O 1
ATOM 708 N N . PHE A 1 88 ? -5.085 7.266 13.166 1.00 89.94 88 PHE A N 1
ATOM 709 C CA . PHE A 1 88 ? -5.803 8.346 12.472 1.00 89.94 88 PHE A C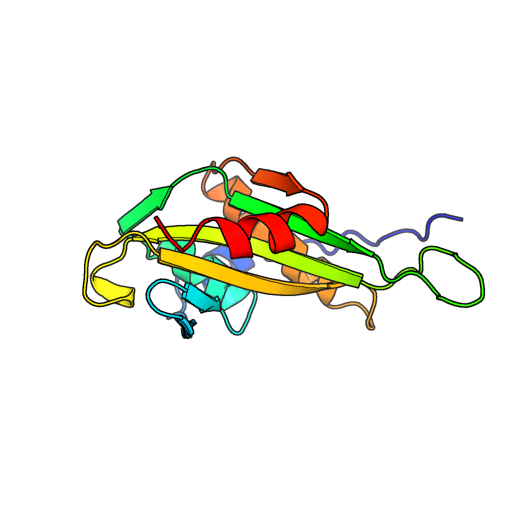A 1
ATOM 710 C C . PHE A 1 88 ? -6.663 9.215 13.395 1.00 89.94 88 PHE A C 1
ATOM 712 O O . PHE A 1 88 ? -7.189 10.233 12.953 1.00 89.94 88 PHE A O 1
ATOM 719 N N . GLY A 1 89 ? -6.774 8.862 14.680 1.00 86.06 89 GLY A N 1
ATOM 720 C CA . GLY A 1 89 ? -7.554 9.607 15.673 1.00 86.06 89 GLY A CA 1
ATOM 721 C C . GLY A 1 89 ? -9.052 9.282 15.689 1.00 86.06 89 GLY A C 1
ATOM 722 O O . GLY A 1 89 ? -9.750 9.716 16.606 1.00 86.06 89 GLY A O 1
ATOM 723 N N . ASP A 1 90 ? -9.547 8.483 14.739 1.00 88.94 90 ASP A N 1
ATOM 724 C CA . ASP A 1 90 ? -10.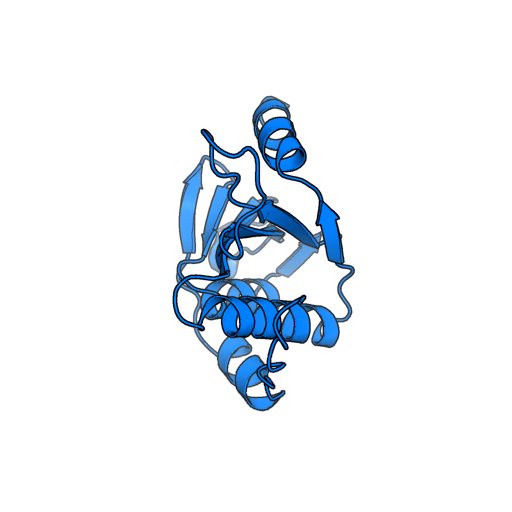945 8.056 14.629 1.00 88.94 90 ASP A CA 1
ATOM 725 C C . ASP A 1 90 ? -11.086 6.624 14.063 1.00 88.94 90 ASP A C 1
ATOM 727 O O . ASP A 1 90 ? -10.105 5.942 13.772 1.00 88.94 90 ASP A O 1
ATOM 731 N N . TYR A 1 91 ? -12.324 6.135 13.946 1.00 89.69 91 TYR A N 1
ATOM 732 C CA . TYR A 1 91 ? -12.629 4.834 13.334 1.00 89.69 91 TYR A CA 1
ATOM 733 C C . TYR A 1 91 ? -13.132 4.958 11.892 1.00 89.69 91 TYR A C 1
ATOM 735 O O . TYR A 1 91 ? -13.735 4.016 11.372 1.00 89.69 91 TYR A O 1
ATOM 743 N N . GLU A 1 92 ? -12.931 6.106 11.241 1.00 91.62 92 GLU A N 1
ATOM 744 C CA . GLU A 1 92 ? -13.354 6.252 9.857 1.00 91.62 92 GLU A CA 1
ATOM 745 C C . GLU A 1 92 ? -12.511 5.361 8.940 1.00 91.62 92 GLU A C 1
ATOM 747 O O . GLU A 1 92 ? -11.333 5.082 9.179 1.00 91.62 92 GLU A O 1
ATOM 752 N N . LYS A 1 93 ? -13.146 4.884 7.868 1.00 94.19 93 LYS A N 1
ATOM 753 C CA . LYS A 1 93 ? -12.458 4.150 6.811 1.00 94.19 93 LYS A CA 1
ATOM 754 C C . LYS A 1 93 ? -11.594 5.130 6.022 1.00 94.19 93 LYS A C 1
ATOM 756 O O . LYS A 1 93 ? -12.109 6.106 5.476 1.00 94.19 93 LYS A O 1
ATOM 761 N N . VAL A 1 94 ? -10.307 4.828 5.920 1.00 94.06 94 VAL A N 1
ATOM 762 C CA . VAL A 1 94 ? -9.326 5.596 5.151 1.00 94.06 94 VAL A CA 1
ATOM 763 C C . VAL A 1 94 ? -8.640 4.709 4.119 1.00 94.06 94 VAL A C 1
ATOM 765 O O . VAL A 1 94 ? -8.564 3.489 4.279 1.00 94.06 94 VAL A O 1
ATOM 768 N N . ALA A 1 95 ? -8.128 5.328 3.063 1.00 94.69 95 ALA A N 1
ATOM 769 C CA . ALA A 1 95 ? -7.277 4.695 2.074 1.00 94.69 95 ALA A CA 1
ATOM 770 C C . ALA A 1 95 ? -5.806 4.979 2.387 1.00 94.69 95 ALA A C 1
ATOM 772 O O . ALA A 1 95 ? -5.371 6.132 2.415 1.00 94.69 95 ALA A O 1
ATOM 773 N N . LEU A 1 96 ? -5.042 3.916 2.620 1.00 96.31 96 LEU A N 1
ATOM 774 C CA . LEU A 1 96 ? -3.596 3.942 2.763 1.00 96.31 96 LEU A CA 1
ATOM 775 C C . LEU A 1 96 ? -2.956 3.526 1.444 1.00 96.31 96 LEU A C 1
ATOM 777 O O . LEU A 1 96 ? -3.189 2.422 0.958 1.00 96.31 96 LEU A O 1
ATOM 781 N N . TYR A 1 97 ? -2.101 4.388 0.916 1.00 95.75 97 TYR A N 1
ATOM 782 C CA . TYR A 1 97 ? -1.321 4.149 -0.284 1.00 95.75 97 TYR A CA 1
ATOM 783 C C . TYR A 1 97 ? 0.138 3.900 0.078 1.00 95.75 9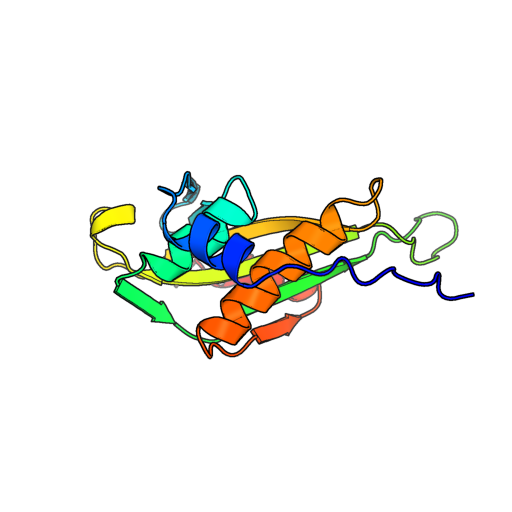7 TYR A C 1
ATOM 785 O O . TYR A 1 97 ? 0.693 4.537 0.972 1.00 95.75 97 TYR A O 1
ATOM 793 N N . TYR A 1 98 ? 0.789 3.035 -0.681 1.00 95.19 98 TYR A N 1
ATOM 794 C CA . TYR A 1 98 ? 2.237 2.997 -0.814 1.00 95.19 98 TYR A CA 1
ATOM 795 C C . TYR A 1 98 ? 2.591 2.917 -2.295 1.00 95.19 98 TYR A C 1
ATOM 797 O O . TYR A 1 98 ? 1.928 2.214 -3.056 1.00 95.19 98 TYR A O 1
ATOM 805 N N . ARG A 1 99 ? 3.633 3.641 -2.706 1.00 90.81 99 ARG A N 1
ATOM 806 C CA . ARG A 1 99 ? 4.160 3.621 -4.073 1.00 90.81 99 ARG A CA 1
ATOM 807 C C . ARG A 1 99 ? 5.596 3.113 -4.041 1.00 90.81 99 ARG A C 1
ATOM 809 O O . ARG A 1 99 ? 6.488 3.847 -3.630 1.00 90.81 99 ARG A O 1
ATOM 816 N N . GLY A 1 100 ? 5.801 1.897 -4.529 1.00 86.00 100 GLY A N 1
ATOM 817 C CA . GLY A 1 100 ? 7.117 1.356 -4.849 1.00 86.00 100 GLY A CA 1
ATOM 818 C C . GLY A 1 100 ? 7.467 1.578 -6.322 1.00 86.00 100 GLY A C 1
ATOM 819 O O . GLY A 1 100 ? 6.600 1.831 -7.166 1.00 86.00 100 GLY A O 1
ATOM 820 N N . THR A 1 101 ? 8.746 1.457 -6.657 1.00 74.88 101 THR A N 1
ATOM 821 C CA . THR A 1 101 ? 9.241 1.514 -8.043 1.00 74.88 101 THR A CA 1
ATOM 822 C C . THR A 1 101 ? 9.988 0.237 -8.367 1.00 74.88 101 THR A C 1
ATOM 824 O O . THR A 1 101 ? 10.943 -0.062 -7.664 1.00 74.88 101 THR A O 1
ATOM 827 N N . TYR A 1 102 ? 9.628 -0.489 -9.426 1.00 68.25 102 TYR A N 1
ATOM 828 C CA . TYR A 1 102 ? 10.422 -1.631 -9.899 1.00 68.25 102 TYR A CA 1
ATOM 829 C C . TYR A 1 102 ? 11.327 -1.213 -11.066 1.00 68.25 102 TYR A C 1
ATOM 831 O O . TYR A 1 102 ? 10.995 -0.295 -11.815 1.00 68.25 102 TYR A O 1
ATOM 839 N N . GLY A 1 103 ? 12.502 -1.839 -11.180 1.00 56.16 103 GLY A N 1
ATOM 840 C CA . GLY A 1 103 ? 13.458 -1.604 -12.273 1.00 56.16 103 GLY A CA 1
ATOM 841 C C . GLY A 1 103 ? 14.479 -0.470 -12.093 1.00 56.16 103 GLY A C 1
ATOM 842 O O . GLY A 1 103 ? 15.437 -0.399 -12.858 1.00 56.16 103 GLY A O 1
ATOM 843 N N . TYR A 1 104 ? 14.359 0.383 -11.068 1.00 50.69 104 TYR A N 1
ATOM 844 C CA . TYR A 1 104 ? 15.420 1.331 -10.685 1.00 50.69 104 TYR A CA 1
ATOM 845 C C . TYR A 1 104 ? 16.430 0.641 -9.750 1.00 50.69 104 TYR A C 1
ATOM 847 O O . TYR A 1 104 ? 16.281 0.672 -8.533 1.00 50.69 104 TYR A O 1
ATOM 855 N N . GLY A 1 105 ? 17.444 -0.030 -10.306 1.00 46.62 105 GLY A N 1
ATOM 856 C CA . GLY A 1 105 ? 18.642 -0.423 -9.543 1.00 46.62 105 GLY A CA 1
ATOM 857 C C . GLY A 1 105 ? 18.459 -1.435 -8.397 1.00 46.62 105 GLY A C 1
ATOM 858 O O . GLY A 1 105 ? 19.324 -1.505 -7.532 1.00 46.62 105 GLY A O 1
ATOM 859 N N . GLY A 1 106 ? 17.376 -2.224 -8.379 1.00 45.94 106 GLY A N 1
ATOM 860 C CA . GLY A 1 106 ? 17.278 -3.445 -7.560 1.00 45.94 106 GLY A CA 1
ATOM 861 C C . GLY A 1 106 ? 16.456 -3.392 -6.260 1.00 45.94 106 GLY A C 1
ATOM 862 O O . GLY A 1 106 ? 16.238 -4.447 -5.674 1.00 45.94 106 GLY A O 1
ATOM 863 N N . SER A 1 107 ? 15.928 -2.246 -5.804 1.00 55.06 107 SER A N 1
ATOM 864 C CA . SER A 1 107 ? 15.189 -2.191 -4.516 1.00 55.06 107 SER A CA 1
ATOM 865 C C . SER A 1 107 ? 13.682 -2.472 -4.609 1.00 55.06 107 SER A C 1
ATOM 867 O O . SER A 1 107 ? 13.091 -2.983 -3.660 1.00 55.06 107 SER A O 1
ATOM 869 N N . GLY A 1 108 ? 13.047 -2.195 -5.752 1.00 62.25 108 GLY A N 1
ATOM 870 C CA . GLY A 1 108 ? 11.595 -2.354 -5.926 1.00 62.25 108 GLY A CA 1
ATOM 871 C C . GLY A 1 108 ? 11.062 -3.766 -5.752 1.00 62.25 108 GLY A C 1
ATOM 872 O O . GLY A 1 108 ? 9.930 -3.961 -5.298 1.00 62.25 108 GLY A O 1
ATOM 873 N N . CYS A 1 109 ? 11.885 -4.750 -6.115 1.00 71.88 109 CYS A N 1
ATOM 874 C CA . CYS A 1 109 ? 11.567 -6.160 -5.936 1.00 71.88 109 CYS A CA 1
ATOM 875 C C . CYS A 1 109 ? 11.523 -6.515 -4.446 1.00 71.88 109 CYS A C 1
ATOM 877 O O . CYS A 1 109 ? 10.591 -7.191 -4.027 1.00 71.88 109 CYS A O 1
ATOM 879 N N . TYR A 1 110 ? 12.453 -5.989 -3.638 1.00 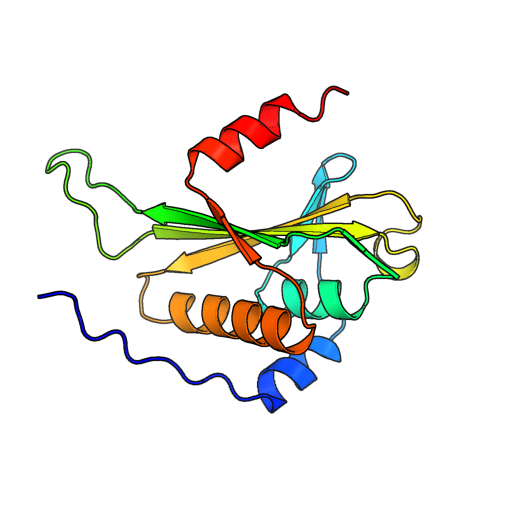81.38 110 TYR A N 1
ATOM 880 C CA . TYR A 1 110 ? 12.474 -6.211 -2.189 1.00 81.38 110 TYR A CA 1
ATOM 881 C C . TYR A 1 110 ? 11.287 -5.540 -1.492 1.00 81.38 110 TYR A C 1
ATOM 883 O O . TYR A 1 110 ? 10.613 -6.168 -0.685 1.00 81.38 110 TYR A O 1
ATOM 891 N N . GLU A 1 111 ? 10.989 -4.281 -1.822 1.00 88.50 111 GLU A N 1
ATOM 892 C CA . GLU A 1 111 ? 9.856 -3.555 -1.230 1.00 88.50 111 GLU A CA 1
ATOM 893 C C . GLU A 1 111 ? 8.515 -4.244 -1.518 1.00 88.50 111 GLU A C 1
ATOM 895 O O . GLU A 1 111 ? 7.692 -4.409 -0.617 1.00 88.50 111 GLU A O 1
ATOM 900 N N . SER A 1 112 ? 8.323 -4.685 -2.765 1.00 88.31 112 SER A N 1
ATOM 901 C CA . SER A 1 112 ? 7.134 -5.436 -3.181 1.00 88.31 112 SER A CA 1
ATOM 902 C C . SER A 1 112 ? 7.068 -6.799 -2.483 1.00 88.31 112 SER A C 1
ATOM 904 O O . SER A 1 112 ? 6.020 -7.158 -1.953 1.00 88.31 112 SER A O 1
ATOM 906 N N . ALA A 1 113 ? 8.191 -7.525 -2.416 1.00 88.88 113 ALA A N 1
ATOM 907 C CA . ALA A 1 113 ? 8.277 -8.816 -1.737 1.00 88.88 113 ALA A CA 1
ATOM 908 C C . ALA A 1 113 ? 7.976 -8.702 -0.236 1.00 88.88 113 ALA A C 1
ATOM 910 O O . ALA A 1 113 ? 7.265 -9.544 0.304 1.00 88.88 113 ALA A O 1
ATOM 911 N N . LEU A 1 114 ? 8.445 -7.641 0.431 1.00 92.75 114 LEU A N 1
ATOM 912 C CA . LEU A 1 114 ? 8.170 -7.398 1.847 1.00 92.75 114 LEU A CA 1
ATOM 913 C C . LEU A 1 114 ? 6.676 -7.189 2.101 1.00 92.75 114 LEU A C 1
ATOM 915 O O . LEU A 1 114 ? 6.118 -7.780 3.025 1.00 92.75 114 LEU A O 1
ATOM 919 N N . ILE A 1 115 ? 6.024 -6.365 1.279 1.00 95.06 115 ILE A N 1
ATOM 920 C CA . ILE A 1 115 ? 4.588 -6.103 1.408 1.00 95.06 115 ILE A CA 1
ATOM 921 C C . ILE A 1 115 ? 3.780 -7.364 1.105 1.00 95.06 115 ILE A C 1
ATOM 923 O O . ILE A 1 115 ? 2.875 -7.701 1.861 1.00 95.06 115 ILE A O 1
ATOM 927 N N . GLU A 1 116 ? 4.107 -8.077 0.029 1.00 94.00 116 GLU A N 1
ATOM 928 C CA . GLU A 1 116 ? 3.385 -9.288 -0.370 1.00 94.00 116 GLU A CA 1
ATOM 929 C C . GLU A 1 116 ? 3.545 -10.411 0.654 1.00 94.00 116 GLU A C 1
ATOM 931 O O . GLU A 1 116 ? 2.551 -11.040 1.013 1.00 94.00 116 GLU A O 1
ATOM 936 N N . LYS A 1 117 ? 4.750 -10.589 1.213 1.00 94.25 117 LYS A N 1
ATOM 937 C CA . LYS A 1 117 ? 4.987 -11.539 2.304 1.00 94.25 117 LYS A CA 1
ATOM 938 C C . LYS A 1 117 ? 4.198 -11.169 3.559 1.00 94.25 117 LYS A C 1
ATOM 940 O O . LYS A 1 117 ? 3.639 -12.042 4.213 1.00 94.25 117 LYS A O 1
ATOM 945 N N . ALA A 1 118 ? 4.109 -9.881 3.891 1.00 95.94 118 ALA A N 1
ATOM 946 C CA . ALA A 1 118 ? 3.308 -9.422 5.021 1.00 95.94 118 ALA A CA 1
ATOM 947 C C . ALA A 1 118 ? 1.804 -9.651 4.819 1.00 95.94 118 ALA A C 1
ATOM 949 O O . ALA A 1 118 ? 1.123 -10.069 5.749 1.00 95.94 118 ALA A O 1
ATOM 950 N N . ILE A 1 119 ? 1.290 -9.396 3.615 1.00 95.62 119 ILE A N 1
ATOM 951 C CA . ILE A 1 119 ? -0.114 -9.642 3.256 1.00 95.62 119 ILE A CA 1
ATOM 952 C C . ILE A 1 119 ? -0.433 -11.141 3.338 1.00 95.62 119 ILE A C 1
ATOM 954 O O . ILE A 1 119 ? -1.469 -11.500 3.895 1.00 95.62 119 ILE A O 1
ATOM 958 N N . GLU A 1 120 ? 0.470 -11.999 2.849 1.00 94.50 120 GLU A N 1
ATOM 959 C CA . GLU A 1 120 ? 0.369 -13.460 2.966 1.00 94.50 120 GLU A CA 1
ATOM 960 C C . GLU A 1 120 ? 0.305 -13.901 4.436 1.00 94.50 120 GLU A C 1
ATOM 962 O O . GLU A 1 120 ? -0.607 -14.630 4.815 1.00 94.50 120 GLU A O 1
ATOM 967 N N . LEU A 1 121 ? 1.221 -13.412 5.281 1.00 94.62 121 LEU A N 1
ATOM 968 C CA . LEU A 1 121 ? 1.262 -13.742 6.713 1.00 94.62 121 LEU A CA 1
ATOM 969 C C . LEU A 1 121 ? 0.041 -13.240 7.496 1.00 94.62 121 LEU A C 1
ATOM 971 O O . LEU A 1 121 ? -0.295 -13.805 8.532 1.00 94.62 121 LEU A O 1
ATOM 975 N N . LEU A 1 122 ? -0.610 -12.175 7.023 1.00 94.25 122 LEU A N 1
ATOM 976 C CA . LEU A 1 122 ? -1.865 -11.665 7.582 1.00 94.25 122 LEU A CA 1
ATOM 977 C C . LEU A 1 122 ? -3.104 -12.371 7.006 1.00 94.25 122 LEU A C 1
ATOM 979 O O . LEU A 1 122 ? -4.220 -11.996 7.360 1.00 94.25 122 LEU A O 1
ATOM 983 N N . GLU A 1 123 ? -2.919 -13.351 6.114 1.00 95.81 123 GLU A N 1
ATOM 984 C CA . GLU A 1 123 ? -3.985 -14.083 5.419 1.00 95.81 123 GLU A CA 1
ATOM 985 C C . GLU A 1 123 ? -4.967 -13.153 4.675 1.00 95.81 123 GLU A C 1
ATOM 987 O O . GLU A 1 123 ? -6.165 -13.420 4.557 1.00 95.81 123 GLU A O 1
ATOM 992 N N . LEU A 1 124 ? -4.461 -12.026 4.162 1.00 95.19 124 LEU A N 1
ATOM 993 C CA . LEU A 1 124 ? -5.262 -11.023 3.465 1.00 95.19 124 LEU A CA 1
ATOM 994 C C . LEU A 1 124 ? -5.278 -11.287 1.951 1.00 95.19 124 LEU A C 1
ATOM 996 O O . LEU A 1 124 ? -4.229 -11.526 1.352 1.00 95.19 124 LEU A O 1
ATOM 1000 N N . PRO A 1 125 ? -6.438 -11.179 1.279 1.00 96.19 125 PRO A N 1
ATOM 1001 C CA . PRO A 1 125 ? -6.494 -11.320 -0.170 1.00 96.19 125 PRO A CA 1
ATOM 1002 C C . PRO A 1 125 ? -5.881 -10.099 -0.868 1.00 96.19 125 PRO A C 1
ATOM 1004 O O . PRO A 1 125 ? -6.174 -8.951 -0.512 1.00 96.19 125 PRO A O 1
ATOM 1007 N N . ILE A 1 126 ? -5.081 -10.356 -1.908 1.00 94.75 126 ILE A N 1
ATOM 1008 C CA . ILE A 1 126 ? -4.503 -9.335 -2.787 1.00 94.75 126 ILE A CA 1
ATOM 1009 C C . ILE A 1 126 ? -5.077 -9.439 -4.199 1.00 94.75 126 ILE A C 1
ATOM 1011 O O . ILE A 1 126 ? -5.121 -10.514 -4.796 1.00 94.75 126 ILE A O 1
ATOM 1015 N N . GLU A 1 127 ? -5.496 -8.307 -4.757 1.00 94.88 127 GLU A N 1
ATOM 1016 C CA . GLU A 1 127 ? -6.000 -8.221 -6.125 1.00 94.88 127 GLU A CA 1
ATOM 1017 C C . GLU A 1 127 ? -5.102 -7.343 -6.989 1.00 94.88 127 GLU A C 1
ATOM 1019 O O . GLU A 1 127 ? -4.869 -6.170 -6.691 1.00 94.88 127 GLU A O 1
ATOM 1024 N N . VAL A 1 128 ? -4.637 -7.900 -8.108 1.00 91.81 128 VAL A N 1
ATOM 1025 C CA . VAL A 1 128 ? -3.820 -7.165 -9.078 1.00 91.81 128 VAL A CA 1
ATOM 1026 C C . VAL A 1 128 ? -4.717 -6.397 -10.054 1.00 91.81 128 VAL A C 1
ATOM 1028 O O . VAL A 1 128 ? -5.720 -6.923 -10.552 1.00 91.81 128 VAL A O 1
ATOM 1031 N N . ARG A 1 129 ? -4.366 -5.137 -10.323 1.00 91.06 129 ARG A N 1
ATOM 1032 C CA . ARG A 1 129 ? -5.079 -4.213 -11.218 1.00 91.06 129 ARG A CA 1
ATOM 1033 C C . ARG A 1 129 ? -4.101 -3.445 -12.120 1.00 91.06 129 ARG A C 1
ATOM 1035 O O . ARG A 1 129 ? -2.910 -3.347 -11.822 1.00 91.06 129 ARG A O 1
ATOM 1042 N N . SER A 1 130 ? -4.607 -2.899 -13.226 1.00 86.31 130 SER A N 1
ATOM 1043 C CA . SER A 1 130 ? -3.864 -2.002 -14.124 1.00 86.31 130 SER A CA 1
ATOM 1044 C C . SER A 1 130 ? -3.967 -0.540 -13.674 1.00 86.31 130 SER A C 1
ATOM 1046 O O . SER A 1 130 ? -4.775 -0.201 -12.806 1.00 86.31 130 SER A O 1
ATOM 1048 N N . GLY A 1 131 ? -3.170 0.341 -14.289 1.00 83.44 131 GLY A N 1
ATOM 1049 C CA . GLY A 1 131 ? -3.164 1.781 -14.000 1.00 83.44 131 GLY A CA 1
ATOM 1050 C C . GLY A 1 131 ? -4.534 2.468 -14.093 1.00 83.44 131 GLY A C 1
ATOM 1051 O O . GLY A 1 131 ? -4.776 3.408 -13.339 1.00 83.44 131 GLY A O 1
ATOM 1052 N N . ASP A 1 132 ? -5.454 1.963 -14.921 1.00 84.75 132 ASP A N 1
ATOM 1053 C CA . ASP A 1 132 ? -6.824 2.492 -15.046 1.00 84.75 132 ASP A CA 1
ATOM 1054 C C . ASP A 1 132 ? -7.586 2.462 -13.717 1.00 84.75 132 ASP A C 1
ATOM 1056 O O . ASP A 1 132 ? -8.442 3.308 -13.461 1.00 84.75 132 ASP A O 1
ATOM 1060 N N . TYR A 1 133 ? -7.238 1.528 -12.828 1.00 85.06 133 TYR A N 1
ATOM 1061 C CA . TYR A 1 133 ? -7.832 1.456 -11.500 1.00 85.06 133 TYR A CA 1
ATOM 1062 C C . TYR A 1 133 ? -7.516 2.694 -10.652 1.00 85.06 133 TYR A C 1
ATOM 1064 O O . TYR A 1 133 ? -8.394 3.180 -9.949 1.00 85.06 133 TYR A O 1
ATOM 1072 N N . LEU A 1 134 ? -6.305 3.262 -10.754 1.00 83.12 134 LEU A N 1
ATOM 1073 C CA . LEU A 1 134 ? -5.983 4.507 -10.044 1.00 83.12 134 LEU A CA 1
ATOM 1074 C C . LEU A 1 134 ? -6.839 5.673 -10.533 1.00 83.12 134 LEU A C 1
ATOM 1076 O O . LEU A 1 134 ? -7.253 6.499 -9.727 1.00 83.12 134 LEU A O 1
ATOM 1080 N N . LEU A 1 135 ? -7.116 5.730 -11.838 1.00 75.50 135 LEU A N 1
ATOM 1081 C CA . LEU A 1 135 ? -8.000 6.747 -12.399 1.00 75.50 135 LEU A CA 1
ATOM 1082 C C . LEU A 1 135 ? -9.430 6.554 -11.898 1.00 75.50 135 LEU A C 1
ATOM 1084 O O . LEU A 1 135 ? -10.056 7.526 -11.493 1.00 75.50 135 LEU A O 1
ATOM 1088 N N . ALA A 1 136 ? -9.925 5.314 -11.856 1.00 72.38 136 ALA A N 1
ATOM 1089 C CA . ALA A 1 136 ? -11.248 5.013 -11.317 1.00 72.38 136 ALA A CA 1
ATOM 1090 C C . ALA A 1 136 ? -11.398 5.460 -9.852 1.00 72.38 136 ALA A C 1
ATOM 1092 O O . ALA A 1 136 ? -12.445 5.984 -9.486 1.00 72.38 136 ALA A O 1
ATOM 1093 N N . LEU A 1 137 ? -10.348 5.333 -9.031 1.00 72.25 137 LEU A N 1
ATOM 1094 C CA . LEU A 1 137 ? -10.369 5.778 -7.633 1.00 72.25 137 LEU A CA 1
ATOM 1095 C C . LEU A 1 137 ? -10.527 7.300 -7.474 1.00 72.25 137 LEU A C 1
ATOM 1097 O O . LEU A 1 137 ? -11.106 7.734 -6.483 1.00 72.25 137 LEU A O 1
ATOM 1101 N N . LEU A 1 138 ? -10.092 8.107 -8.451 1.00 65.06 138 LEU A N 1
ATOM 1102 C CA . LEU A 1 138 ? -10.304 9.562 -8.431 1.00 65.06 138 LEU A CA 1
ATOM 1103 C C . LEU A 1 138 ? -11.782 9.948 -8.591 1.00 65.06 138 LEU A C 1
ATOM 1105 O O . LEU A 1 138 ? -12.187 11.004 -8.119 1.00 65.06 138 LEU A O 1
ATOM 1109 N N . PHE A 1 139 ? -12.585 9.104 -9.242 1.00 55.91 139 PHE A N 1
ATOM 1110 C CA . PHE A 1 139 ? -14.001 9.375 -9.509 1.00 55.91 139 PHE A CA 1
ATOM 1111 C C . PHE A 1 139 ? -14.944 8.856 -8.413 1.00 55.91 139 PHE A C 1
ATOM 1113 O O . PHE A 1 139 ? -16.142 9.116 -8.471 1.00 55.91 139 PHE A O 1
ATOM 1120 N N . VAL A 1 140 ? -14.432 8.112 -7.427 1.00 53.78 140 VAL A N 1
ATOM 1121 C CA . VAL A 1 140 ? -15.254 7.452 -6.394 1.00 53.78 140 VAL A CA 1
ATOM 1122 C C . VAL A 1 140 ? -15.315 8.255 -5.083 1.00 53.78 140 VAL A C 1
ATOM 1124 O O . VAL A 1 140 ? -16.219 8.031 -4.285 1.00 53.78 140 VAL A O 1
ATOM 1127 N N . GLU A 1 141 ? -14.428 9.233 -4.855 1.00 48.19 141 GLU A N 1
ATOM 1128 C CA . GLU A 1 141 ? -14.394 10.015 -3.599 1.00 48.19 141 GLU A CA 1
ATOM 1129 C C . GLU A 1 141 ? -15.401 11.193 -3.512 1.00 48.19 141 GLU A C 1
ATOM 1131 O O . GLU A 1 141 ? -15.354 11.954 -2.545 1.00 48.19 141 GLU A O 1
ATOM 1136 N N . GLU A 1 142 ? -16.352 11.338 -4.448 1.00 42.03 142 GLU A N 1
ATOM 1137 C CA . GLU A 1 142 ? -17.448 12.334 -4.350 1.00 42.03 142 GLU A CA 1
ATOM 1138 C C . GLU A 1 142 ? -18.762 11.795 -3.730 1.00 42.03 142 GLU A C 1
ATOM 1140 O O . GLU A 1 142 ? -19.767 12.506 -3.717 1.00 42.03 142 GLU A O 1
ATOM 1145 N N . GLY A 1 143 ? -18.772 10.561 -3.205 1.00 39.34 143 GLY A N 1
ATOM 1146 C CA . GLY A 1 143 ? -19.948 9.921 -2.583 1.00 39.34 143 GLY A CA 1
ATOM 1147 C C . GLY A 1 143 ? -20.053 10.072 -1.068 1.00 39.34 143 GLY A C 1
ATOM 1148 O O . GLY A 1 143 ? -19.068 9.737 -0.369 1.00 39.34 143 GLY A O 1
#

Radius of gyration: 15.71 Å; chains: 1; bounding box: 39×28×47 Å

Sequence (143 aa):
MVGEVEYITVHEEDVREAFMRMPEVIKIGKRTYLAKTARDFVSTLAKSNTIFPPIWKVVIPHINPETKKIMDIGANYYIAHISSKYLFGDYEKVALYYRGTYGYGGSGCYESALIEKAIELLELPIEVRSGDYLLALLFVEEG

Secondary structure (DSSP, 8-state):
--------PPPHHHHHHHHHSPP-EEEEETTEEEESSHHHHHHHHHT-SEEEEEEEEEEEEEE-TTT-PEEEEEEEEEEEEEEEHHHHSEEEEEEEEEEEEESSTT-HHHHHHHHHHHHHHTT--EEEEETHHHHHHHTTTT-